Protein AF-A0A8B6DSD3-F1 (afdb_monomer_lite)

Structure (mmCIF, N/CA/C/O backbone):
data_AF-A0A8B6DSD3-F1
#
_entry.id   AF-A0A8B6DSD3-F1
#
loop_
_atom_site.group_PDB
_atom_site.id
_atom_site.type_symbol
_atom_site.label_atom_id
_atom_site.label_alt_id
_atom_site.label_comp_id
_atom_site.label_asym_id
_atom_site.label_entity_id
_atom_site.label_seq_id
_atom_site.pdbx_PDB_ins_code
_atom_site.Cartn_x
_atom_site.Cartn_y
_atom_site.Cartn_z
_atom_site.occupancy
_atom_site.B_iso_or_equiv
_atom_site.auth_seq_id
_atom_site.auth_comp_id
_atom_site.auth_asym_id
_atom_site.auth_atom_id
_atom_site.pdbx_PDB_model_num
ATOM 1 N N . MET A 1 1 ? -41.783 -3.861 43.216 1.00 42.31 1 MET A N 1
ATOM 2 C CA . MET A 1 1 ? -41.378 -4.167 41.826 1.00 42.31 1 MET A CA 1
ATOM 3 C C . MET A 1 1 ? -39.879 -3.955 41.767 1.00 42.31 1 MET A C 1
ATOM 5 O O . MET A 1 1 ? -39.421 -2.823 41.765 1.00 42.31 1 MET A O 1
ATOM 9 N N . GLU A 1 2 ? -39.144 -5.053 41.906 1.00 37.09 2 GLU A N 1
ATOM 10 C CA . GLU A 1 2 ? -37.707 -5.094 42.187 1.00 37.09 2 GLU A CA 1
ATOM 11 C C . GLU A 1 2 ? -36.922 -4.739 40.914 1.00 37.09 2 GLU A C 1
ATOM 13 O O . GLU A 1 2 ? -36.877 -5.520 39.958 1.00 37.09 2 GLU A O 1
ATOM 18 N N . ALA A 1 3 ? -36.323 -3.549 40.874 1.00 40.06 3 ALA A N 1
ATOM 19 C CA . ALA A 1 3 ? -35.403 -3.164 39.812 1.00 40.06 3 ALA A CA 1
ATOM 20 C C . ALA A 1 3 ? -34.137 -4.022 39.936 1.00 40.06 3 ALA A C 1
ATOM 22 O O . ALA A 1 3 ? -33.343 -3.825 40.848 1.00 40.06 3 ALA A O 1
ATOM 23 N N . ARG A 1 4 ? -33.966 -5.006 39.045 1.00 45.69 4 ARG A N 1
ATOM 24 C CA . ARG A 1 4 ? -32.785 -5.881 38.994 1.00 45.69 4 ARG A CA 1
ATOM 25 C C . ARG A 1 4 ? -31.550 -5.055 38.584 1.00 45.69 4 ARG A C 1
ATOM 27 O O . ARG A 1 4 ? -31.417 -4.748 37.397 1.00 45.69 4 ARG A O 1
ATOM 34 N N . PRO A 1 5 ? -30.611 -4.740 39.495 1.00 51.97 5 PRO A N 1
ATOM 35 C CA . PRO A 1 5 ? -29.489 -3.835 39.210 1.00 51.97 5 PRO A CA 1
ATOM 36 C C . PRO A 1 5 ? -28.469 -4.401 38.199 1.00 51.97 5 PRO A C 1
ATOM 38 O O . PRO A 1 5 ? -27.618 -3.669 37.702 1.00 51.97 5 PRO A O 1
ATOM 41 N N . GLY A 1 6 ? -28.560 -5.689 37.844 1.00 48.53 6 GLY A N 1
ATOM 42 C CA . GLY A 1 6 ? -27.635 -6.361 36.921 1.00 48.53 6 GLY A CA 1
ATOM 43 C C . GLY A 1 6 ? -27.854 -6.089 35.425 1.00 48.53 6 GLY A C 1
ATOM 44 O O . GLY A 1 6 ? -26.939 -6.307 34.637 1.00 48.53 6 GLY A O 1
ATOM 45 N N . VAL A 1 7 ? -29.027 -5.598 35.006 1.00 54.22 7 VAL A N 1
ATOM 46 C CA . VAL A 1 7 ? -29.315 -5.348 33.573 1.00 54.22 7 VAL A CA 1
ATOM 47 C C . VAL A 1 7 ? -28.670 -4.044 33.088 1.00 54.22 7 VAL A C 1
ATOM 49 O O . VAL A 1 7 ? -28.198 -3.962 31.956 1.00 54.22 7 VAL A O 1
ATOM 52 N N . TYR A 1 8 ? -28.583 -3.040 33.965 1.00 52.94 8 TYR A N 1
ATOM 53 C CA . TYR A 1 8 ? -27.996 -1.735 33.647 1.00 52.94 8 TYR A CA 1
ATOM 54 C C . TYR A 1 8 ? -26.472 -1.814 33.460 1.00 52.94 8 TYR A C 1
ATOM 56 O O . TYR A 1 8 ? -25.911 -1.165 32.579 1.00 52.94 8 TYR A O 1
ATOM 64 N N . LEU A 1 9 ? -25.810 -2.676 34.243 1.00 52.44 9 LEU A N 1
ATOM 65 C CA . LEU A 1 9 ? -24.373 -2.926 34.134 1.00 52.44 9 LEU A CA 1
ATOM 66 C C . LEU A 1 9 ? -24.020 -3.665 32.831 1.00 52.44 9 LEU A C 1
ATOM 68 O O . LEU A 1 9 ? -23.038 -3.319 32.187 1.00 52.44 9 LEU A O 1
ATOM 72 N N . LEU A 1 10 ? -24.847 -4.623 32.392 1.00 52.16 10 LEU A N 1
ATOM 73 C CA . LEU A 1 10 ? -24.662 -5.316 31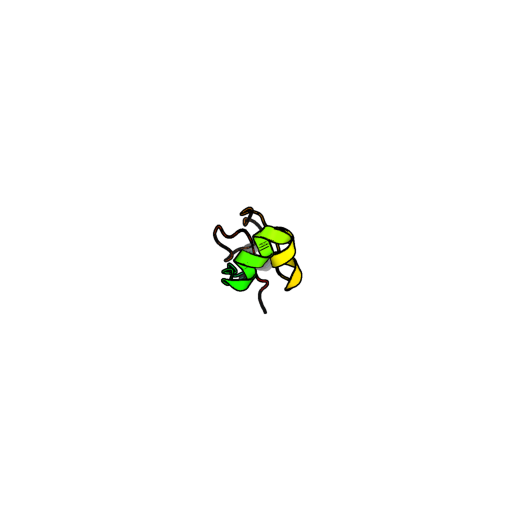.108 1.00 52.16 10 LEU A CA 1
ATOM 74 C C . LEU A 1 10 ? -24.861 -4.386 29.901 1.00 52.16 10 LEU A C 1
ATOM 76 O O . LEU A 1 10 ? -24.089 -4.461 28.945 1.00 52.16 10 LEU A O 1
ATOM 80 N N . LEU A 1 11 ? -25.839 -3.474 29.956 1.00 51.12 11 LEU A N 1
ATOM 81 C CA . LEU A 1 11 ? -26.057 -2.489 28.893 1.00 51.12 11 LEU A CA 1
ATOM 82 C C . LEU A 1 11 ? -24.853 -1.551 28.742 1.00 51.12 11 LEU A C 1
ATOM 84 O O . LEU A 1 11 ? -24.351 -1.402 27.631 1.00 51.12 11 LEU A O 1
ATOM 88 N N . LEU A 1 12 ? -24.310 -1.001 29.833 1.00 52.53 12 LEU A N 1
ATOM 89 C CA . LEU A 1 12 ? -23.122 -0.135 29.770 1.00 52.53 12 LEU A CA 1
ATOM 90 C C . LEU A 1 12 ? -21.886 -0.846 29.192 1.00 52.53 12 LEU A C 1
ATOM 92 O O . LEU A 1 12 ? -21.145 -0.240 28.418 1.00 52.53 12 LEU A O 1
ATOM 96 N N . VAL A 1 13 ? -21.684 -2.131 29.500 1.00 52.62 13 VAL A N 1
ATOM 97 C CA . VAL A 1 13 ? -20.543 -2.906 28.978 1.00 52.62 13 VAL A CA 1
ATOM 98 C C . VAL A 1 13 ? -20.659 -3.137 27.464 1.00 52.62 13 VAL A C 1
ATOM 100 O O . VAL A 1 13 ? -19.642 -3.105 26.772 1.00 52.62 13 VAL A O 1
ATOM 103 N N . THR A 1 14 ? -21.873 -3.286 26.919 1.00 51.50 14 THR A N 1
ATOM 104 C CA . THR A 1 14 ? -22.056 -3.409 25.459 1.00 51.50 14 THR A CA 1
ATOM 105 C C . THR A 1 14 ? -21.819 -2.105 24.694 1.00 51.50 14 THR A C 1
ATOM 107 O O . THR A 1 14 ? -21.293 -2.152 23.585 1.00 51.50 14 THR A O 1
ATOM 110 N N . VAL A 1 15 ? -22.129 -0.934 25.270 1.00 52.91 15 VAL A N 1
ATOM 111 C CA . VAL A 1 15 ? -21.886 0.357 24.588 1.00 52.91 15 VAL A CA 1
ATOM 112 C C . VAL A 1 15 ? -20.399 0.747 24.621 1.00 52.91 15 VAL A C 1
ATOM 114 O O . VAL A 1 15 ? -19.906 1.387 23.695 1.00 52.91 15 VAL A O 1
ATOM 117 N N . LEU A 1 16 ? -19.649 0.316 25.644 1.00 50.25 16 LEU A N 1
ATOM 118 C CA . LEU A 1 16 ? -18.223 0.643 25.799 1.00 50.25 16 LEU A CA 1
ATOM 119 C C . LEU A 1 16 ? -17.280 -0.184 24.902 1.00 50.25 16 LEU A C 1
ATOM 121 O O . LEU A 1 16 ? -16.112 0.170 24.751 1.00 50.25 16 LEU A O 1
ATOM 125 N N . GLN A 1 17 ? -17.763 -1.276 24.299 1.00 48.75 17 GLN A N 1
ATOM 126 C CA . GLN A 1 17 ? -16.975 -2.138 23.405 1.00 48.75 17 GLN A CA 1
ATOM 127 C C . GLN A 1 17 ? -16.922 -1.655 21.951 1.00 48.75 17 GLN A C 1
ATOM 129 O O . GLN A 1 17 ? -16.285 -2.301 21.120 1.00 48.75 17 GLN A O 1
ATOM 134 N N . ALA A 1 18 ? -17.442 -0.463 21.647 1.00 52.12 18 ALA A N 1
ATOM 135 C CA . ALA A 1 18 ? -16.965 0.316 20.506 1.00 52.12 18 ALA A CA 1
ATOM 136 C C . ALA A 1 18 ? -15.572 0.904 20.813 1.00 52.12 18 ALA A C 1
ATOM 138 O O . ALA A 1 18 ? -15.306 2.085 20.590 1.00 52.12 18 ALA A O 1
ATOM 139 N N . VAL A 1 19 ? -14.666 0.078 21.351 1.00 54.09 19 VAL A N 1
ATOM 140 C CA . VAL A 1 19 ? -13.244 0.369 21.313 1.00 54.09 19 VAL A CA 1
ATOM 141 C C . VAL A 1 19 ? -12.917 0.395 19.834 1.00 54.09 19 VAL A C 1
ATOM 143 O O . VAL A 1 19 ? -12.898 -0.636 19.162 1.00 54.09 19 VAL A O 1
ATOM 146 N N . ALA A 1 20 ? -12.776 1.608 19.301 1.00 54.94 20 ALA A N 1
ATOM 147 C CA . ALA A 1 20 ? -12.178 1.830 18.006 1.00 54.94 20 ALA A CA 1
ATOM 148 C C . ALA A 1 20 ? -10.969 0.908 17.957 1.00 54.94 20 ALA A C 1
ATOM 150 O O . ALA A 1 20 ? -10.032 1.077 18.745 1.00 54.94 20 ALA A O 1
ATOM 151 N N . ALA A 1 21 ? -11.046 -0.124 17.113 1.00 55.12 21 ALA A N 1
ATOM 152 C CA . ALA A 1 21 ? -9.899 -0.940 16.803 1.00 55.12 21 ALA A CA 1
ATOM 153 C C . ALA A 1 21 ? -8.826 0.082 16.448 1.00 55.12 21 ALA A C 1
ATOM 155 O O . ALA A 1 21 ? -8.956 0.781 15.442 1.00 55.12 21 ALA A O 1
ATOM 156 N N . SER A 1 22 ? -7.844 0.264 17.340 1.00 56.88 22 SER A N 1
ATOM 157 C CA . SER A 1 22 ? -6.679 1.113 17.109 1.00 56.88 22 SER A CA 1
ATOM 158 C C . SER A 1 22 ? -5.850 0.378 16.084 1.00 56.88 22 SER A C 1
ATOM 160 O O . SER A 1 22 ? -4.813 -0.222 16.355 1.00 56.88 22 SER A O 1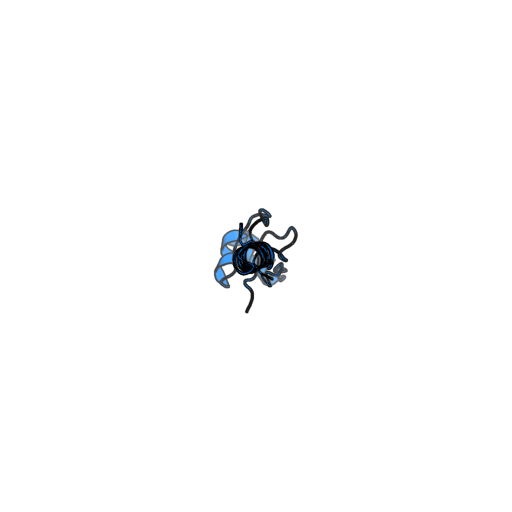
ATOM 162 N N . SER A 1 23 ? -6.409 0.312 14.891 1.00 63.34 23 SER A N 1
ATOM 163 C CA . SER A 1 23 ? -5.846 -0.349 13.765 1.00 63.34 23 SER A CA 1
ATOM 164 C C . SER A 1 23 ? -4.653 0.516 13.427 1.00 63.34 23 SER A C 1
ATOM 166 O O . SER A 1 23 ? -4.793 1.650 12.984 1.00 63.34 23 SER A O 1
ATOM 168 N N . ASN A 1 24 ? -3.463 0.029 13.755 1.00 78.12 24 ASN A N 1
ATOM 169 C CA . ASN A 1 24 ? -2.213 0.741 13.525 1.00 78.12 24 ASN A CA 1
ATOM 170 C C . ASN A 1 24 ? -1.868 0.682 12.024 1.00 78.12 24 ASN A C 1
ATOM 172 O O . ASN A 1 24 ? -0.738 0.366 11.649 1.00 78.12 24 ASN A O 1
ATOM 176 N N . TRP A 1 25 ? -2.859 0.910 11.150 1.00 87.75 25 TRP A N 1
ATOM 177 C CA . TRP A 1 25 ? -2.607 1.042 9.730 1.00 87.75 25 TRP A CA 1
ATOM 178 C C . TRP A 1 25 ? -1.784 2.291 9.529 1.00 87.75 25 TRP A C 1
ATOM 180 O O . TRP A 1 25 ? -2.068 3.343 10.099 1.00 87.75 25 TRP A O 1
ATOM 190 N N . LYS A 1 26 ? -0.753 2.165 8.707 1.00 90.38 26 LYS A N 1
ATOM 191 C CA . LYS A 1 26 ? 0.124 3.282 8.384 1.00 90.38 26 LYS A CA 1
ATOM 192 C C . LYS A 1 26 ? 0.117 3.505 6.892 1.00 90.38 26 LYS A C 1
ATOM 194 O O . LYS A 1 26 ? 0.142 2.552 6.113 1.00 90.38 26 LYS A O 1
ATOM 199 N N . CYS A 1 27 ? 0.111 4.768 6.496 1.00 90.75 27 CYS A N 1
ATOM 200 C CA . CYS A 1 27 ? 0.414 5.123 5.125 1.00 90.75 27 CYS A CA 1
ATOM 201 C C . CYS A 1 27 ? 1.816 4.619 4.764 1.00 90.75 27 CYS A C 1
ATOM 203 O O . CYS A 1 27 ? 2.793 4.923 5.453 1.00 90.75 27 CYS A O 1
ATOM 205 N N . TYR A 1 28 ? 1.923 3.859 3.677 1.00 90.69 28 TYR A N 1
ATOM 206 C CA . TYR A 1 28 ? 3.220 3.502 3.128 1.00 90.69 28 TYR A CA 1
ATOM 207 C C . TYR A 1 28 ? 3.702 4.567 2.140 1.00 90.69 28 TYR A C 1
ATOM 209 O O . TYR A 1 28 ? 3.052 4.839 1.129 1.00 90.69 28 TYR A O 1
ATOM 217 N N . HIS A 1 29 ? 4.884 5.120 2.407 1.00 90.19 29 HIS A N 1
ATOM 218 C CA . HIS A 1 29 ? 5.561 6.046 1.508 1.00 90.19 29 HIS A CA 1
ATOM 219 C C . HIS A 1 29 ? 6.468 5.272 0.546 1.00 90.19 29 HIS A C 1
ATOM 221 O O . HIS A 1 29 ? 7.416 4.604 0.958 1.00 90.19 29 HIS A O 1
ATOM 227 N N . TYR A 1 30 ? 6.177 5.366 -0.752 1.00 88.06 30 TYR A N 1
ATOM 228 C CA . TYR A 1 30 ? 6.962 4.708 -1.793 1.00 88.06 30 TYR A CA 1
ATOM 229 C C . TYR A 1 30 ? 8.381 5.278 -1.881 1.00 88.06 30 TYR A C 1
ATOM 231 O O . TYR A 1 30 ? 8.566 6.489 -2.030 1.00 88.06 30 TYR A O 1
ATOM 239 N N . THR A 1 31 ? 9.378 4.391 -1.867 1.00 92.62 31 THR A N 1
ATOM 240 C CA . THR A 1 31 ? 10.774 4.763 -2.138 1.00 92.62 31 THR A CA 1
ATOM 241 C C . THR A 1 31 ? 10.986 5.089 -3.619 1.00 92.62 31 THR A C 1
ATOM 243 O O . THR A 1 31 ? 10.126 4.818 -4.461 1.00 92.62 31 THR A O 1
ATOM 246 N N . LEU A 1 32 ? 12.157 5.631 -3.969 1.00 93.50 32 LEU A N 1
ATOM 247 C CA . LEU A 1 32 ? 12.509 5.906 -5.365 1.00 93.50 32 LEU A CA 1
ATOM 248 C C . LEU A 1 32 ? 12.491 4.630 -6.228 1.00 93.50 32 LEU A C 1
ATOM 250 O O . LEU A 1 32 ? 11.931 4.635 -7.321 1.00 93.50 32 LEU A O 1
ATOM 254 N N . ALA A 1 33 ? 13.002 3.515 -5.699 1.00 91.00 33 ALA A N 1
ATOM 255 C CA . ALA A 1 33 ? 12.966 2.221 -6.378 1.00 91.00 33 ALA A CA 1
ATOM 256 C C . ALA A 1 33 ? 11.526 1.742 -6.624 1.00 91.00 33 ALA A C 1
ATOM 258 O O . ALA A 1 33 ? 11.213 1.239 -7.703 1.00 91.00 33 ALA A O 1
ATOM 259 N N . ASN A 1 34 ? 10.621 1.955 -5.659 1.00 90.88 34 ASN A N 1
ATOM 260 C CA . ASN A 1 34 ? 9.205 1.656 -5.857 1.00 90.88 34 ASN A CA 1
ATOM 261 C C . ASN A 1 34 ? 8.601 2.520 -6.965 1.00 90.88 34 ASN A C 1
ATOM 263 O O . ASN A 1 34 ? 7.867 1.985 -7.785 1.00 90.88 34 ASN A O 1
ATOM 267 N N . LYS A 1 35 ? 8.918 3.821 -7.021 1.00 90.88 35 LYS A N 1
ATOM 268 C CA . LYS A 1 35 ? 8.404 4.723 -8.065 1.00 90.88 35 LYS A CA 1
ATOM 269 C C . LYS A 1 35 ? 8.833 4.279 -9.465 1.00 90.88 35 LYS A C 1
ATOM 271 O O . LYS A 1 35 ? 7.998 4.261 -10.360 1.00 90.88 35 LYS A O 1
ATOM 276 N N . ILE A 1 36 ? 10.084 3.846 -9.639 1.00 93.50 36 ILE A N 1
ATOM 277 C CA . ILE A 1 36 ? 10.560 3.276 -10.912 1.00 93.50 36 ILE A CA 1
ATOM 278 C C . ILE A 1 36 ? 9.797 1.985 -11.233 1.00 93.50 36 ILE A C 1
ATOM 280 O O . ILE A 1 36 ? 9.268 1.822 -12.330 1.00 93.50 36 ILE A O 1
ATOM 284 N N . ALA A 1 37 ? 9.664 1.083 -10.259 1.00 92.00 37 ALA A N 1
ATOM 285 C CA . ALA A 1 37 ? 8.943 -0.170 -10.452 1.00 92.00 37 ALA A CA 1
ATOM 286 C C . ALA A 1 37 ? 7.439 0.039 -10.726 1.00 92.00 37 ALA A C 1
ATOM 288 O O . ALA A 1 37 ? 6.826 -0.761 -11.426 1.00 92.00 37 ALA A O 1
ATOM 289 N N . MET A 1 38 ? 6.839 1.125 -10.232 1.00 91.81 38 MET A N 1
ATOM 290 C CA . MET A 1 38 ? 5.448 1.486 -10.515 1.00 91.81 38 MET A CA 1
ATOM 291 C C . MET A 1 38 ? 5.216 1.842 -11.986 1.00 91.81 38 MET A C 1
ATOM 293 O O . MET A 1 38 ? 4.119 1.589 -12.473 1.00 91.81 38 MET A O 1
ATOM 297 N N . ILE A 1 39 ? 6.221 2.371 -12.692 1.00 91.00 39 ILE A N 1
ATOM 298 C CA . ILE A 1 39 ? 6.128 2.653 -14.135 1.00 91.00 39 ILE A CA 1
ATOM 299 C C . IL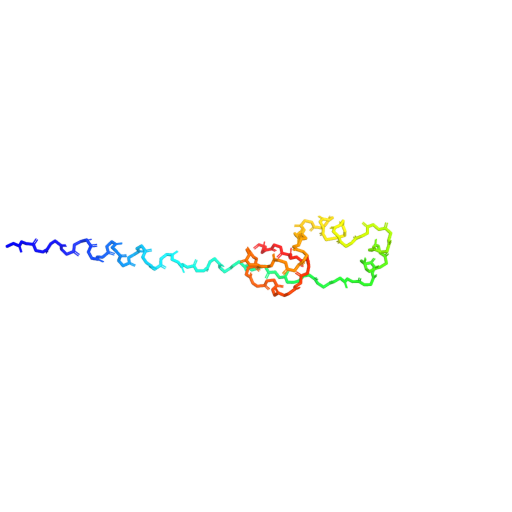E A 1 39 ? 5.975 1.343 -14.921 1.00 91.00 39 ILE A C 1
ATOM 301 O O . ILE A 1 39 ? 5.216 1.284 -15.880 1.00 91.00 39 ILE A O 1
ATOM 305 N N . MET A 1 40 ? 6.659 0.281 -14.484 1.00 91.62 40 MET A N 1
ATOM 306 C CA . MET A 1 40 ? 6.651 -1.019 -15.165 1.00 91.62 40 MET A CA 1
ATOM 307 C C . MET A 1 40 ? 5.501 -1.934 -14.722 1.00 91.62 40 MET A C 1
ATOM 309 O O . MET A 1 40 ? 4.933 -2.646 -15.541 1.00 91.62 40 MET A O 1
ATOM 313 N N . PHE A 1 41 ? 5.160 -1.937 -13.429 1.00 92.38 41 PHE A N 1
ATOM 314 C CA . PHE A 1 41 ? 4.253 -2.930 -12.832 1.00 92.38 41 PHE A CA 1
ATOM 315 C C . PHE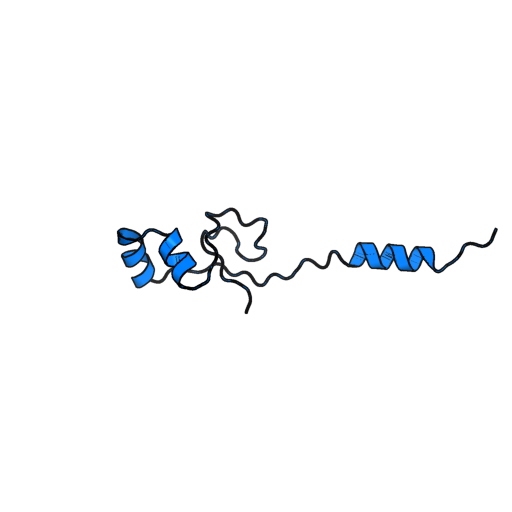 A 1 41 ? 2.969 -2.338 -12.238 1.00 92.38 41 PHE A C 1
ATOM 317 O O . PHE A 1 41 ? 2.074 -3.085 -11.835 1.00 92.38 41 PHE A O 1
ATOM 324 N N . GLY A 1 42 ? 2.871 -1.012 -12.142 1.00 91.25 42 GLY A N 1
ATOM 325 C CA . GLY A 1 42 ? 1.743 -0.317 -11.530 1.00 91.25 42 GLY A CA 1
ATOM 326 C C . GLY A 1 42 ? 1.785 -0.249 -9.997 1.00 91.25 42 GLY A C 1
ATOM 327 O O . GLY A 1 42 ? 2.455 -1.016 -9.303 1.00 91.25 42 GLY A O 1
ATOM 328 N N . GLN A 1 43 ? 1.024 0.698 -9.445 1.00 90.44 43 GLN A N 1
ATOM 329 C CA . GLN A 1 43 ? 0.998 1.010 -8.009 1.00 90.44 43 GLN A CA 1
ATOM 330 C C . GLN A 1 43 ? 0.454 -0.126 -7.136 1.00 90.44 43 GLN A C 1
ATOM 332 O O . GLN A 1 43 ? 1.013 -0.407 -6.075 1.00 90.44 43 GLN A O 1
ATOM 337 N N . LYS A 1 44 ? -0.608 -0.801 -7.593 1.00 92.50 44 LYS A N 1
ATOM 338 C CA . LYS A 1 44 ? -1.234 -1.924 -6.880 1.00 92.50 44 LYS A CA 1
ATOM 339 C C . LYS A 1 44 ? -0.232 -3.052 -6.640 1.00 92.50 44 LYS A C 1
ATOM 341 O O . LYS A 1 44 ? -0.014 -3.440 -5.497 1.00 92.50 44 LYS A O 1
ATOM 346 N N . THR A 1 45 ? 0.443 -3.491 -7.700 1.00 94.31 45 THR A N 1
ATOM 347 C CA . THR A 1 45 ? 1.424 -4.582 -7.661 1.00 94.31 45 THR A CA 1
ATOM 348 C C . THR A 1 45 ? 2.549 -4.289 -6.677 1.00 94.31 45 THR A C 1
ATOM 350 O O . THR A 1 45 ? 2.889 -5.123 -5.842 1.00 94.31 45 THR A O 1
ATOM 353 N N . ILE A 1 46 ? 3.106 -3.076 -6.724 1.00 93.31 46 ILE A N 1
ATOM 354 C CA . ILE A 1 46 ? 4.199 -2.680 -5.832 1.00 93.31 46 ILE A CA 1
ATOM 355 C C . ILE A 1 46 ? 3.733 -2.540 -4.379 1.00 93.31 46 ILE A C 1
ATOM 357 O O . ILE A 1 46 ? 4.500 -2.842 -3.465 1.00 93.31 46 ILE A O 1
ATOM 361 N N . CYS A 1 47 ? 2.490 -2.121 -4.142 1.00 93.12 47 CYS A N 1
ATOM 362 C CA . CYS A 1 47 ? 1.916 -2.109 -2.801 1.00 93.12 47 CYS A CA 1
ATOM 363 C C . CYS A 1 47 ? 1.780 -3.536 -2.237 1.00 93.12 47 CYS A C 1
ATOM 365 O O . CYS A 1 47 ? 2.322 -3.844 -1.171 1.00 93.12 47 CYS A O 1
ATOM 367 N N . GLU A 1 48 ? 1.113 -4.418 -2.983 1.00 93.25 48 GLU A N 1
ATOM 368 C CA . GLU A 1 48 ? 0.749 -5.772 -2.545 1.00 93.25 48 GLU A CA 1
ATOM 369 C C . GLU A 1 48 ? 1.960 -6.711 -2.439 1.00 93.25 48 GLU A C 1
ATOM 371 O O . GLU A 1 48 ? 1.988 -7.566 -1.553 1.00 93.25 48 GLU A O 1
ATOM 376 N N . LYS A 1 49 ? 3.014 -6.502 -3.247 1.00 90.94 49 LYS A N 1
ATOM 377 C CA . LYS A 1 49 ? 4.259 -7.301 -3.233 1.00 90.94 49 LYS A CA 1
ATOM 378 C C . LYS A 1 49 ? 4.913 -7.410 -1.850 1.00 90.94 49 LYS A C 1
ATOM 380 O O . LYS A 1 49 ? 5.627 -8.366 -1.575 1.00 90.94 49 LYS A O 1
ATOM 385 N N . HIS A 1 50 ? 4.680 -6.435 -0.977 1.00 85.19 50 HIS A N 1
ATOM 386 C CA . HIS A 1 50 ? 5.242 -6.398 0.374 1.00 85.19 50 HIS A CA 1
ATOM 387 C C . HIS A 1 50 ? 4.197 -6.683 1.468 1.00 85.19 50 HIS A C 1
ATOM 389 O O . HIS A 1 50 ? 4.374 -6.256 2.609 1.00 85.19 50 HIS A O 1
ATOM 395 N N . GLY A 1 51 ? 3.081 -7.339 1.129 1.00 87.00 51 GLY A N 1
ATOM 396 C CA . GLY A 1 51 ? 2.035 -7.714 2.090 1.00 87.00 51 GLY A CA 1
ATOM 397 C C . GLY A 1 51 ? 1.170 -6.548 2.589 1.00 87.00 51 GLY A C 1
ATOM 398 O O . GLY A 1 51 ? 0.498 -6.671 3.617 1.00 87.00 51 GLY A O 1
ATOM 399 N N . ARG A 1 52 ? 1.189 -5.413 1.881 1.00 92.12 52 ARG A N 1
ATOM 400 C CA . ARG A 1 52 ? 0.381 -4.217 2.174 1.00 92.12 52 ARG A CA 1
ATOM 401 C C . ARG A 1 52 ? -0.930 -4.259 1.388 1.00 92.12 52 ARG A C 1
ATOM 403 O O . ARG A 1 52 ? -1.070 -5.053 0.462 1.00 92.12 52 ARG A O 1
ATOM 410 N N . ILE A 1 53 ? -1.885 -3.409 1.755 1.00 91.50 53 ILE A N 1
ATOM 411 C CA . ILE A 1 53 ? -3.194 -3.345 1.096 1.00 91.50 53 ILE A CA 1
ATOM 412 C C . ILE A 1 53 ? -3.274 -2.118 0.200 1.00 91.50 53 ILE A C 1
ATOM 414 O O . ILE A 1 53 ? -3.032 -0.996 0.647 1.00 91.50 53 ILE A O 1
ATOM 418 N N . PHE A 1 54 ? -3.641 -2.335 -1.062 1.00 93.19 54 PHE A N 1
ATOM 419 C CA . PHE A 1 54 ? -3.919 -1.261 -2.000 1.00 93.19 54 PHE A CA 1
ATOM 420 C C . PHE A 1 54 ? -5.379 -0.817 -1.872 1.00 93.19 54 PHE A C 1
ATOM 422 O O . PHE A 1 54 ? -6.293 -1.525 -2.287 1.00 93.19 54 PHE A O 1
ATOM 429 N N . THR A 1 55 ? -5.598 0.359 -1.297 1.00 90.94 55 THR A N 1
ATOM 430 C CA . THR A 1 55 ? -6.934 0.905 -1.015 1.00 90.94 55 THR A CA 1
ATOM 431 C C . THR A 1 55 ? -7.400 1.907 -2.059 1.00 90.94 55 THR A C 1
ATOM 433 O O . THR A 1 55 ? -8.568 2.287 -2.068 1.00 90.94 55 THR A O 1
ATOM 436 N N . LYS A 1 56 ? -6.488 2.388 -2.918 1.00 89.44 56 LYS A N 1
ATOM 437 C CA . LYS A 1 56 ? -6.755 3.478 -3.875 1.00 89.44 56 LYS A CA 1
ATOM 438 C C . LYS A 1 56 ? -7.304 4.751 -3.189 1.00 89.44 56 LYS A C 1
ATOM 440 O O . LYS A 1 56 ? -8.014 5.534 -3.808 1.00 89.44 56 LYS A O 1
ATOM 445 N N . GLY A 1 57 ? -6.999 4.942 -1.902 1.00 84.88 57 GLY A N 1
ATOM 446 C CA . GLY A 1 57 ? -7.490 6.064 -1.094 1.00 84.88 57 GLY A CA 1
ATOM 447 C C . GLY A 1 57 ? -8.835 5.815 -0.400 1.00 84.88 57 GLY A C 1
ATOM 448 O O . GLY A 1 57 ? -9.300 6.681 0.335 1.00 84.88 57 GLY A O 1
ATOM 449 N N . ILE A 1 58 ? -9.450 4.641 -0.575 1.00 88.44 58 ILE A N 1
ATOM 450 C CA . ILE A 1 58 ? -10.676 4.246 0.132 1.00 88.44 58 ILE A CA 1
ATOM 451 C C . ILE A 1 58 ? -10.287 3.680 1.503 1.00 88.44 58 ILE A C 1
ATOM 453 O O . ILE A 1 58 ? -10.149 2.470 1.690 1.00 88.44 58 ILE A O 1
ATOM 457 N N . ASN A 1 59 ? -10.067 4.579 2.465 1.00 86.00 59 ASN A N 1
ATOM 458 C CA . ASN A 1 59 ? -9.434 4.253 3.747 1.00 86.00 59 ASN A CA 1
ATOM 459 C C . ASN A 1 59 ? -10.393 4.120 4.938 1.00 86.00 59 ASN A C 1
ATOM 461 O O . ASN A 1 59 ? -9.934 3.948 6.064 1.00 86.00 59 ASN A O 1
ATOM 465 N N . ASN A 1 60 ? -11.710 4.131 4.707 1.00 85.44 60 ASN A N 1
ATOM 466 C CA . ASN A 1 60 ? -12.722 4.049 5.773 1.00 85.44 60 ASN A CA 1
ATOM 467 C C . ASN A 1 60 ? -12.566 2.801 6.663 1.00 85.44 60 ASN A C 1
ATOM 469 O O . ASN A 1 60 ? -12.826 2.866 7.858 1.00 85.44 60 ASN A O 1
ATOM 473 N N . ASN A 1 61 ? -12.086 1.689 6.095 1.00 83.62 61 ASN A N 1
ATOM 474 C CA . ASN A 1 61 ? -11.838 0.433 6.816 1.00 83.62 61 ASN A CA 1
ATOM 475 C C . ASN A 1 61 ? -10.395 0.298 7.337 1.00 83.62 61 ASN A C 1
ATOM 477 O O . ASN A 1 61 ? -10.034 -0.729 7.911 1.00 83.62 61 ASN A O 1
ATOM 481 N N . TYR A 1 62 ? -9.559 1.319 7.134 1.00 86.69 62 TYR A N 1
ATOM 482 C CA . TYR A 1 62 ? -8.139 1.324 7.484 1.00 86.69 62 TYR A CA 1
ATOM 483 C C . TYR A 1 62 ? -7.794 2.556 8.343 1.00 86.69 62 TYR A C 1
ATOM 485 O O . TYR A 1 62 ? -7.025 3.418 7.893 1.00 86.69 62 TYR A O 1
ATOM 493 N N . PRO A 1 63 ? -8.358 2.674 9.568 1.00 85.12 63 PRO A N 1
ATOM 494 C CA . PRO A 1 63 ? -8.083 3.807 10.450 1.00 85.12 63 PRO A CA 1
ATOM 495 C C . PRO A 1 63 ? -6.574 3.987 10.647 1.00 85.12 63 PRO A C 1
ATOM 497 O O . PRO A 1 63 ? -5.866 3.014 10.881 1.00 85.12 63 PRO A O 1
ATOM 500 N N . GLY 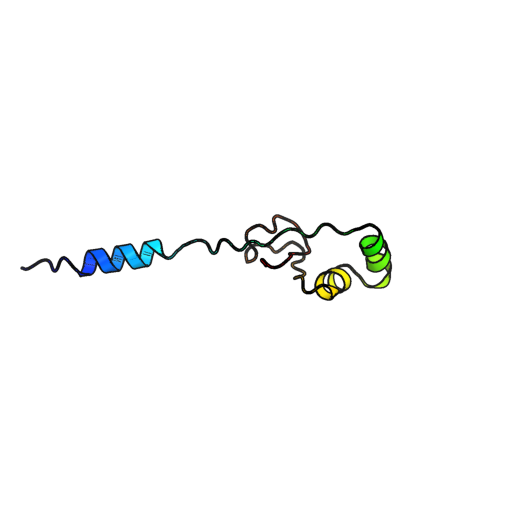A 1 64 ? -6.072 5.216 10.502 1.00 85.00 64 GLY A N 1
ATOM 501 C CA . GLY A 1 64 ? -4.635 5.535 10.565 1.00 85.00 64 GLY A CA 1
ATOM 502 C C . GLY A 1 64 ? -3.907 5.565 9.212 1.00 85.00 64 GLY A C 1
ATOM 503 O O . GLY A 1 64 ? -2.837 6.165 9.107 1.00 85.00 64 GLY A O 1
ATOM 504 N N . CYS A 1 65 ? -4.494 5.018 8.140 1.00 88.12 65 CYS A N 1
ATOM 505 C CA . CYS A 1 65 ? -3.878 5.078 6.808 1.00 88.12 65 CYS A CA 1
ATOM 506 C C . CYS A 1 65 ? -3.989 6.463 6.124 1.00 88.12 65 CYS A C 1
ATOM 508 O O . CYS A 1 65 ? -3.257 6.757 5.175 1.00 88.12 65 CYS A O 1
ATOM 510 N N . GLY A 1 66 ? -4.873 7.341 6.608 1.00 85.62 66 GLY A N 1
ATOM 511 C CA . GLY A 1 66 ? -5.040 8.700 6.082 1.00 85.62 66 GLY A CA 1
ATOM 512 C C . GLY A 1 66 ? -5.648 8.703 4.679 1.00 85.62 66 GLY A C 1
ATOM 513 O O . GLY A 1 66 ? -6.681 8.081 4.459 1.00 85.62 66 GLY A O 1
ATOM 514 N N . THR A 1 67 ? -5.010 9.373 3.718 1.00 87.44 67 THR A N 1
ATOM 515 C CA . THR A 1 67 ? -5.440 9.457 2.302 1.00 87.44 67 THR A CA 1
ATOM 516 C C . THR A 1 67 ? -4.585 8.604 1.359 1.00 87.44 67 THR A C 1
ATOM 518 O O . THR A 1 67 ? -4.698 8.685 0.134 1.00 87.44 67 THR A O 1
ATOM 521 N N . CYS A 1 68 ? -3.706 7.769 1.911 1.00 90.25 68 CYS A N 1
ATOM 522 C CA . CYS A 1 68 ? -2.761 7.007 1.114 1.00 90.25 68 CYS A CA 1
ATOM 523 C C . CYS A 1 68 ? -3.413 5.854 0.362 1.00 90.25 68 CYS A C 1
ATOM 525 O O . CYS A 1 68 ? -4.376 5.247 0.814 1.00 90.25 68 CYS A O 1
ATOM 527 N N . TRP A 1 69 ? -2.847 5.530 -0.798 1.00 91.69 69 TRP A N 1
ATOM 528 C CA . TRP A 1 69 ? -3.340 4.440 -1.641 1.00 91.69 69 TRP A CA 1
ATOM 529 C C . TRP A 1 69 ? -2.801 3.072 -1.229 1.00 91.69 69 TRP A C 1
ATOM 531 O O . TRP A 1 69 ? -3.310 2.056 -1.690 1.00 91.69 69 TRP A O 1
ATOM 541 N N . CYS A 1 70 ? -1.743 3.044 -0.418 1.00 93.06 70 CYS A N 1
ATOM 542 C CA . CYS A 1 70 ? -1.136 1.823 0.084 1.00 93.06 70 CYS A CA 1
ATOM 543 C C . CYS A 1 70 ? -1.046 1.879 1.602 1.00 93.06 70 CYS A C 1
ATOM 545 O O . CYS A 1 70 ? -0.331 2.718 2.158 1.00 93.06 70 CYS A O 1
ATOM 547 N N . CYS A 1 71 ? -1.770 0.975 2.249 1.00 93.00 71 CYS A N 1
ATOM 548 C CA . CYS A 1 71 ? -1.869 0.880 3.693 1.00 93.00 71 CYS A CA 1
ATOM 549 C C . CYS A 1 71 ? -1.046 -0.303 4.191 1.00 93.00 71 CYS A C 1
ATOM 551 O O . CYS A 1 71 ? -1.243 -1.453 3.788 1.00 93.00 71 CYS A O 1
ATOM 553 N N . GLN A 1 72 ? -0.112 -0.020 5.086 1.00 91.88 72 GLN A N 1
ATOM 554 C CA . GLN A 1 72 ? 0.653 -1.023 5.800 1.00 91.88 72 GLN A CA 1
ATOM 555 C C . GLN A 1 72 ? -0.163 -1.534 6.985 1.00 91.88 72 GLN A C 1
ATOM 557 O O . GLN A 1 72 ? -0.663 -0.736 7.776 1.00 91.88 72 GLN A O 1
ATOM 562 N N . LYS A 1 73 ? -0.270 -2.861 7.096 1.00 87.00 73 LYS A N 1
ATOM 563 C CA . LYS A 1 73 ? -0.904 -3.530 8.233 1.00 87.00 73 LYS A CA 1
ATOM 564 C C . LYS A 1 73 ? -0.176 -3.177 9.540 1.00 87.00 73 LYS A C 1
ATOM 566 O O . LYS A 1 73 ? 1.055 -3.044 9.509 1.00 87.00 73 LYS A O 1
ATOM 571 N N . PRO A 1 74 ? -0.898 -3.059 10.667 1.00 78.06 74 PRO A N 1
ATOM 572 C CA . PRO A 1 74 ? -0.266 -3.073 11.983 1.00 78.06 74 PRO A CA 1
ATOM 573 C C . PRO A 1 74 ? 0.617 -4.322 12.126 1.00 78.06 74 PRO A C 1
ATOM 575 O O . PRO A 1 74 ? 0.281 -5.374 11.579 1.00 78.06 74 PRO A O 1
ATOM 578 N N . LYS A 1 75 ? 1.765 -4.173 12.794 1.00 64.38 75 LYS A N 1
ATOM 579 C CA . LYS A 1 75 ? 2.608 -5.311 13.178 1.00 64.38 75 LYS A CA 1
ATOM 580 C C . LYS A 1 75 ? 2.020 -6.021 14.386 1.00 64.38 75 LYS A C 1
ATOM 582 O O . LYS A 1 75 ? 1.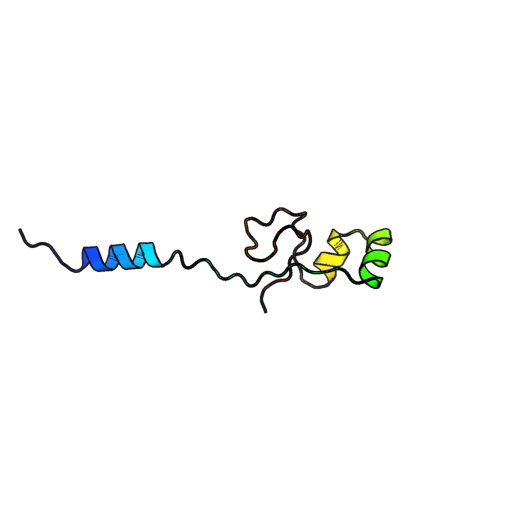425 -5.304 15.221 1.00 64.38 75 LYS A O 1
#

pLDDT: mean 77.4, std 18.28, range [37.09, 94.31]

Sequence (75 aa):
MEARPGVYLLLLVTVLQAVAASSNWKCYHYTLANKIAMIMFGQKTICEKHGRIFTKGINNNYPGCGTCWCCQKPK

Foldseek 3Di:
DDDPPVVVVVVVVVVVVPPPPVFCKAADDDDPVLVVVCVVPNDQCSLPVVVWHQCCQVCPVPPHNHRHRTIDGDD

Radius of gyration: 20.55 Å; chains: 1; bounding box: 54×17×57 Å

Secondary structure (DSSP, 8-state):
----THHHHHHHHHHHT--------EEPPPPHHHHHHHHHH-HHHHHHTTT-EE-TT--TTSTT-TT-SEEEPP-

Organism: Mytilus galloprovincialis (NCBI:txid29158)